Protein AF-A0A1W1CF07-F1 (afdb_monomer_lite)

Structure (mmCIF, N/CA/C/O backbone):
data_AF-A0A1W1CF07-F1
#
_entry.id   AF-A0A1W1CF07-F1
#
loop_
_atom_site.group_PDB
_atom_site.id
_atom_site.type_symbol
_atom_site.label_atom_id
_atom_site.label_alt_id
_atom_site.label_comp_id
_atom_site.label_asym_id
_atom_site.label_entity_id
_atom_site.label_seq_id
_atom_site.pdbx_PDB_ins_code
_atom_site.Cartn_x
_atom_site.Cartn_y
_atom_site.Cartn_z
_atom_site.occupancy
_atom_site.B_iso_or_equiv
_atom_site.auth_seq_id
_atom_site.auth_comp_id
_atom_site.auth_asym_id
_atom_site.auth_atom_id
_atom_site.pdbx_PDB_model_num
ATOM 1 N N . MET A 1 1 ? 7.808 -15.110 1.047 1.00 52.25 1 MET A N 1
ATOM 2 C CA . MET A 1 1 ? 6.477 -14.470 0.910 1.00 52.25 1 MET A CA 1
ATOM 3 C C . MET A 1 1 ? 6.436 -13.691 -0.398 1.00 52.25 1 MET A C 1
ATOM 5 O O . MET A 1 1 ? 7.408 -13.009 -0.702 1.00 52.25 1 MET A O 1
ATOM 9 N N . LYS A 1 2 ? 5.369 -13.830 -1.195 1.00 69.31 2 LYS A N 1
ATOM 10 C CA . LYS A 1 2 ? 5.199 -13.124 -2.478 1.00 69.31 2 LYS A CA 1
ATOM 11 C C . LYS A 1 2 ? 4.870 -11.649 -2.198 1.00 69.31 2 LYS A C 1
ATOM 13 O O . LYS A 1 2 ? 4.036 -11.379 -1.337 1.00 69.31 2 LYS A O 1
ATOM 18 N N . LYS A 1 3 ? 5.539 -10.702 -2.870 1.00 79.69 3 LYS A N 1
ATOM 19 C CA . LYS A 1 3 ? 5.169 -9.277 -2.784 1.00 79.69 3 LYS A CA 1
ATOM 20 C C . LYS A 1 3 ? 3.775 -9.099 -3.393 1.00 79.69 3 LYS A C 1
ATOM 22 O O . LYS A 1 3 ? 3.539 -9.612 -4.484 1.00 79.69 3 LYS A O 1
ATOM 27 N N . LYS A 1 4 ? 2.887 -8.392 -2.687 1.00 90.38 4 LYS A N 1
ATOM 28 C CA . LYS A 1 4 ? 1.560 -8.033 -3.203 1.00 90.38 4 LYS A CA 1
ATOM 29 C C . LYS A 1 4 ? 1.686 -7.038 -4.363 1.00 90.38 4 LYS A C 1
ATOM 31 O O . LYS A 1 4 ? 2.561 -6.170 -4.335 1.00 90.38 4 LYS A O 1
ATOM 36 N N . THR A 1 5 ? 0.813 -7.184 -5.347 1.00 96.12 5 THR A N 1
ATOM 37 C CA . THR A 1 5 ? 0.626 -6.293 -6.501 1.00 96.12 5 THR A CA 1
ATOM 38 C C . THR A 1 5 ? -0.040 -4.977 -6.098 1.00 96.12 5 THR A C 1
ATOM 40 O O . THR A 1 5 ? -0.521 -4.830 -4.971 1.00 96.12 5 THR A O 1
ATOM 43 N N . PHE A 1 6 ? -0.068 -4.006 -7.013 1.00 96.00 6 PHE A N 1
ATOM 44 C CA . PHE A 1 6 ? -0.766 -2.741 -6.791 1.00 96.00 6 PHE A CA 1
ATOM 45 C C . PHE A 1 6 ? -2.271 -2.972 -6.595 1.00 96.00 6 PHE A C 1
ATOM 47 O O . PHE A 1 6 ? -2.861 -2.434 -5.662 1.00 96.00 6 PHE A O 1
ATOM 54 N N . GLU A 1 7 ? -2.869 -3.831 -7.415 1.00 95.81 7 GLU A N 1
ATOM 55 C CA . GLU A 1 7 ? -4.293 -4.156 -7.415 1.00 95.81 7 GLU A CA 1
ATOM 56 C C . GLU A 1 7 ? -4.706 -4.846 -6.113 1.00 95.81 7 GLU A C 1
ATOM 58 O O . GLU A 1 7 ? -5.701 -4.463 -5.502 1.00 95.81 7 GLU A O 1
ATOM 63 N N . GLU A 1 8 ? -3.911 -5.809 -5.636 1.00 97.12 8 GLU A N 1
ATOM 64 C CA . GLU A 1 8 ? -4.150 -6.475 -4.348 1.00 97.12 8 GLU A CA 1
ATOM 65 C C . GLU A 1 8 ? -4.057 -5.493 -3.177 1.00 97.12 8 GLU A C 1
ATOM 67 O O . GLU A 1 8 ? -4.812 -5.599 -2.210 1.00 97.12 8 GLU A O 1
ATOM 72 N N . LYS A 1 9 ? -3.137 -4.524 -3.242 1.00 96.38 9 LYS A N 1
ATOM 73 C CA . LYS A 1 9 ? -3.045 -3.472 -2.227 1.00 96.38 9 LYS A CA 1
ATOM 74 C C . LYS A 1 9 ? -4.238 -2.535 -2.300 1.00 96.38 9 LYS A C 1
ATOM 76 O O . LYS A 1 9 ? -4.823 -2.244 -1.266 1.00 96.38 9 LYS A O 1
ATOM 81 N N . LEU A 1 10 ? -4.637 -2.103 -3.488 1.00 94.25 10 LEU A N 1
ATOM 82 C CA . LEU A 1 10 ? -5.792 -1.229 -3.652 1.00 94.25 10 LEU A CA 1
ATOM 83 C C . LEU A 1 10 ? -7.078 -1.896 -3.150 1.00 94.25 10 LEU A C 1
ATOM 85 O O . LEU A 1 10 ? -7.865 -1.249 -2.462 1.00 94.25 10 LEU A O 1
ATOM 89 N N . LEU A 1 11 ? -7.267 -3.185 -3.448 1.00 96.25 11 LEU A N 1
ATOM 90 C CA . LEU A 1 11 ? -8.392 -3.968 -2.941 1.00 96.25 11 LEU A CA 1
ATOM 91 C C . LEU A 1 11 ? -8.377 -4.022 -1.411 1.00 96.25 11 LEU A C 1
ATOM 93 O O . LEU A 1 11 ? -9.372 -3.683 -0.782 1.00 96.25 11 LEU A O 1
ATOM 97 N N . TYR A 1 12 ? -7.226 -4.332 -0.814 1.00 96.69 12 TYR A N 1
ATOM 98 C CA . TYR A 1 12 ? -7.100 -4.380 0.641 1.00 96.69 12 TYR A CA 1
ATOM 99 C C . TYR A 1 12 ? -7.373 -3.023 1.308 1.00 96.69 12 TYR A C 1
ATOM 101 O O . TYR A 1 12 ? -8.031 -2.950 2.339 1.00 96.69 12 TYR A O 1
ATOM 109 N N . SER A 1 13 ? -6.932 -1.917 0.703 1.00 94.44 13 SER A N 1
ATOM 110 C CA . SER A 1 13 ? -7.250 -0.574 1.204 1.00 94.44 13 SER A CA 1
ATOM 111 C C . SER A 1 13 ? -8.746 -0.257 1.156 1.00 94.44 13 SER A C 1
ATOM 113 O O . SER A 1 13 ? -9.225 0.445 2.042 1.00 94.44 13 SER A O 1
ATOM 115 N N . LYS A 1 14 ? -9.488 -0.774 0.166 1.00 94.38 14 LYS A N 1
ATOM 116 C CA . LYS A 1 14 ? -10.954 -0.652 0.128 1.00 94.38 14 LYS A CA 1
ATOM 117 C C . LYS A 1 14 ? -11.607 -1.456 1.246 1.00 94.38 14 LYS A C 1
ATOM 119 O O . LYS A 1 14 ? -12.433 -0.910 1.958 1.00 94.38 14 LYS A O 1
ATOM 124 N N . GLU A 1 15 ? -11.165 -2.692 1.468 1.00 96.44 15 GLU A N 1
ATOM 125 C CA . GLU A 1 15 ? -11.672 -3.524 2.568 1.00 96.44 15 GLU A CA 1
ATOM 126 C C . GLU A 1 15 ? -11.450 -2.866 3.941 1.00 96.44 15 GLU A C 1
ATOM 128 O O . GLU A 1 15 ? -12.315 -2.927 4.811 1.00 96.44 15 GLU A O 1
ATOM 133 N N . LEU A 1 16 ? -10.300 -2.216 4.150 1.00 95.88 16 LEU A N 1
ATOM 134 C CA . LEU A 1 16 ? -10.025 -1.463 5.379 1.00 95.88 16 LEU A CA 1
ATOM 135 C C . LEU A 1 16 ? -10.928 -0.230 5.513 1.00 95.88 16 LEU A C 1
ATOM 137 O O . LEU A 1 16 ? -11.386 0.068 6.613 1.00 95.88 16 LEU A O 1
ATOM 141 N N . LEU A 1 17 ? -11.212 0.467 4.409 1.00 93.06 17 LEU A N 1
ATOM 142 C CA . LEU A 1 17 ? -12.156 1.584 4.405 1.00 93.06 17 LEU A CA 1
ATOM 143 C C . LEU A 1 17 ? -13.574 1.115 4.750 1.00 93.06 17 LEU A C 1
ATOM 145 O O . LEU A 1 17 ? -14.235 1.755 5.561 1.00 93.06 17 LEU A O 1
ATOM 149 N N . ASP A 1 18 ? -14.012 -0.015 4.196 1.00 94.56 18 ASP A N 1
ATOM 150 C CA . ASP A 1 18 ? -15.328 -0.590 4.483 1.00 94.56 18 ASP A CA 1
ATOM 151 C C . ASP A 1 18 ? -15.471 -0.946 5.967 1.00 94.56 18 ASP A C 1
ATOM 153 O O . ASP A 1 18 ? -16.496 -0.646 6.575 1.00 94.56 18 ASP A O 1
ATOM 157 N N . LYS A 1 19 ? -14.414 -1.484 6.591 1.00 94.38 19 LYS A N 1
ATOM 158 C CA . LYS A 1 19 ? -14.385 -1.736 8.043 1.00 94.38 19 LYS A CA 1
ATOM 159 C C . LYS A 1 19 ? -14.483 -0.458 8.874 1.00 94.38 19 LYS A C 1
ATOM 161 O O . LYS A 1 19 ? -15.099 -0.480 9.929 1.00 94.38 19 LYS A O 1
ATOM 166 N N . LEU A 1 20 ? -13.907 0.657 8.417 1.00 92.81 20 LEU A N 1
ATOM 167 C CA . LEU A 1 20 ? -14.035 1.946 9.113 1.00 92.81 20 LEU A CA 1
ATOM 168 C C . LEU A 1 20 ? -15.461 2.509 9.078 1.00 92.81 20 LEU A C 1
ATOM 170 O O . LEU A 1 20 ? -15.773 3.387 9.878 1.00 92.81 20 LEU A O 1
ATOM 174 N N . MET A 1 21 ? -16.310 2.039 8.158 1.00 91.00 21 MET A N 1
ATOM 175 C CA . MET A 1 21 ? -17.721 2.430 8.089 1.00 91.00 21 MET A CA 1
ATOM 176 C C . MET A 1 21 ? -18.626 1.577 8.986 1.00 91.00 21 MET A C 1
ATOM 178 O O . MET A 1 21 ? -19.819 1.872 9.087 1.00 91.00 21 MET A O 1
ATOM 182 N N . ASP A 1 22 ? -18.089 0.529 9.613 1.00 93.56 22 ASP A N 1
ATOM 183 C CA . ASP A 1 22 ? -18.835 -0.300 10.552 1.00 93.56 22 ASP A CA 1
ATOM 184 C C . ASP A 1 22 ? -19.248 0.532 11.778 1.00 93.56 22 ASP A C 1
ATOM 186 O O . ASP A 1 22 ? -18.437 1.236 12.375 1.00 93.56 22 ASP A O 1
ATOM 190 N N . GLN A 1 23 ? -20.527 0.469 12.147 1.00 88.44 23 GLN A N 1
ATOM 191 C CA . GLN A 1 23 ? -21.077 1.222 13.276 1.00 88.44 23 GLN A CA 1
ATOM 192 C C . GLN A 1 23 ? -20.693 0.616 14.632 1.00 88.44 23 GLN A C 1
ATOM 194 O O . GLN A 1 23 ? -20.803 1.302 15.648 1.00 88.44 23 GLN A O 1
ATOM 199 N N . GLU A 1 24 ? -20.240 -0.639 14.656 1.00 95.50 24 GLU A N 1
ATOM 200 C CA . GLU A 1 24 ? -19.811 -1.337 15.873 1.00 95.50 24 GLU A CA 1
A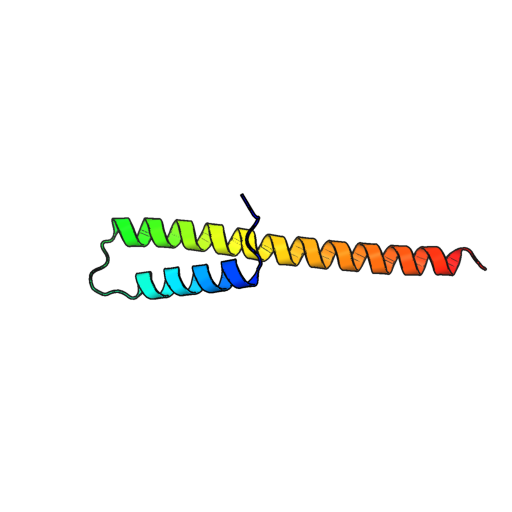TOM 201 C C . GLU A 1 24 ? -18.297 -1.234 16.126 1.00 95.50 24 GLU A C 1
ATOM 203 O O . GLU A 1 24 ? -17.811 -1.717 17.150 1.00 95.50 24 GLU A O 1
ATOM 208 N N . ILE A 1 25 ? -17.540 -0.578 15.235 1.00 95.19 25 ILE A N 1
ATOM 209 C CA . ILE A 1 25 ? -16.087 -0.448 15.374 1.00 95.19 25 ILE A CA 1
ATOM 210 C C . ILE A 1 25 ? -15.708 0.368 16.615 1.00 95.19 25 ILE A C 1
ATOM 212 O O . ILE A 1 25 ? -16.203 1.475 16.855 1.00 95.19 25 ILE A O 1
ATOM 216 N N . THR A 1 26 ? -14.767 -0.145 17.403 1.00 96.81 26 THR A N 1
ATOM 217 C CA . 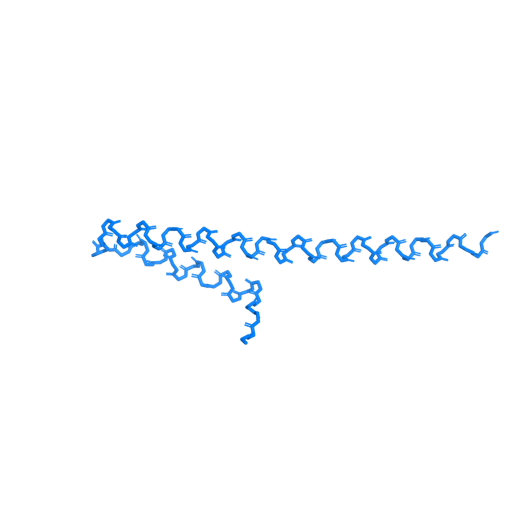THR A 1 26 ? -14.224 0.619 18.529 1.00 96.81 26 THR A CA 1
ATOM 218 C C . THR A 1 26 ? -13.232 1.684 18.054 1.00 96.81 26 THR A C 1
ATOM 220 O O . THR A 1 26 ? -12.608 1.574 16.998 1.00 96.81 26 THR A O 1
ATOM 223 N N . LEU A 1 27 ? -13.016 2.723 18.868 1.00 94.69 27 LEU A N 1
ATOM 224 C CA . LEU A 1 27 ? -12.013 3.754 18.574 1.00 94.69 27 LEU A CA 1
ATOM 225 C C . LEU A 1 27 ? -10.592 3.174 18.447 1.00 94.69 27 LEU A C 1
ATOM 227 O O . LEU A 1 27 ? -9.806 3.628 17.624 1.00 94.69 27 LEU A O 1
ATOM 231 N N . GLU A 1 28 ? -10.245 2.176 19.261 1.00 96.44 28 GLU A N 1
ATOM 232 C CA . GLU A 1 28 ? -8.919 1.557 19.194 1.00 96.44 28 GLU A CA 1
ATOM 233 C C . GLU A 1 28 ? -8.726 0.792 17.876 1.00 96.44 28 GLU A C 1
ATOM 235 O O . GLU A 1 28 ? -7.670 0.880 17.244 1.00 96.44 28 GLU A O 1
ATOM 240 N N . GLU A 1 29 ? -9.750 0.064 17.434 1.00 96.12 29 GLU A N 1
ATOM 241 C CA . GLU A 1 29 ? -9.725 -0.655 16.161 1.00 96.12 29 GLU A CA 1
ATOM 242 C C . GLU A 1 29 ? -9.706 0.298 14.970 1.00 96.12 29 GLU A C 1
ATOM 244 O O . GLU A 1 29 ? -8.959 0.059 14.018 1.00 96.12 29 GLU A O 1
ATOM 249 N N . SER A 1 30 ? -10.452 1.404 15.032 1.00 96.12 30 SER A N 1
ATOM 250 C CA . SER A 1 30 ? -10.476 2.390 13.950 1.00 96.12 30 SER A CA 1
ATOM 251 C C . SER A 1 30 ? -9.111 3.046 13.744 1.00 96.12 30 SER A C 1
ATOM 253 O O . SER A 1 30 ? -8.667 3.186 12.603 1.00 96.12 30 SER A O 1
ATOM 255 N N . VAL A 1 31 ? -8.378 3.346 14.822 1.00 96.38 31 VAL A N 1
ATOM 256 C CA . VAL A 1 31 ? -7.000 3.857 14.734 1.00 96.38 31 VAL A CA 1
ATOM 257 C C . VAL A 1 31 ? -6.066 2.823 14.099 1.00 96.38 31 VAL A C 1
ATOM 259 O O . VAL A 1 31 ? -5.321 3.163 13.179 1.00 96.38 31 VAL A O 1
ATOM 262 N N . LYS A 1 32 ? -6.137 1.552 14.517 1.00 97.12 32 LYS A N 1
ATOM 263 C CA . LYS A 1 32 ? -5.301 0.477 13.946 1.00 97.12 32 LYS A CA 1
ATOM 264 C C . LYS A 1 32 ? -5.568 0.272 12.453 1.00 97.12 32 LYS A C 1
ATOM 266 O O . LYS A 1 32 ? -4.627 0.211 11.663 1.00 97.12 32 LYS A O 1
ATOM 271 N N . ILE A 1 33 ? -6.841 0.204 12.059 1.00 97.38 33 ILE A N 1
ATOM 272 C CA . ILE A 1 33 ? -7.250 0.044 10.656 1.00 97.38 33 ILE A CA 1
ATOM 273 C C . ILE A 1 33 ? -6.796 1.244 9.822 1.00 97.38 33 ILE A C 1
ATOM 275 O O . ILE A 1 33 ? -6.311 1.071 8.703 1.00 97.38 33 ILE A O 1
ATOM 279 N N . TYR A 1 34 ? -6.904 2.455 10.367 1.00 94.62 34 TYR A N 1
ATOM 280 C CA . TYR A 1 34 ? -6.444 3.664 9.695 1.00 94.62 34 TYR A CA 1
ATOM 281 C C . TYR A 1 34 ? -4.928 3.648 9.447 1.00 94.62 34 TYR A C 1
ATOM 283 O O . TYR A 1 34 ? -4.483 3.880 8.319 1.00 94.62 34 TYR A O 1
ATOM 291 N N . GLU A 1 35 ? -4.123 3.323 10.462 1.00 96.44 35 GLU A N 1
ATOM 292 C CA . GLU A 1 35 ? -2.665 3.204 10.326 1.00 96.44 35 GLU A CA 1
ATOM 293 C C . GLU A 1 35 ? -2.268 2.137 9.299 1.00 96.44 35 GLU A C 1
ATOM 295 O O . GLU A 1 35 ? -1.396 2.365 8.449 1.00 96.44 35 GLU A O 1
ATOM 300 N N . GLU A 1 36 ? -2.935 0.985 9.337 1.00 96.81 36 GLU A N 1
ATOM 301 C CA . GLU A 1 36 ? -2.715 -0.096 8.383 1.00 96.81 36 GLU A CA 1
ATOM 302 C C . GLU A 1 36 ? -3.085 0.322 6.954 1.00 96.81 36 GLU A C 1
ATOM 304 O O . GLU A 1 36 ? -2.312 0.095 6.015 1.00 96.81 36 GLU A O 1
ATOM 309 N N . GLY A 1 37 ? -4.222 0.997 6.788 1.00 95.19 37 GLY A N 1
ATOM 310 C CA . GLY A 1 37 ? -4.686 1.525 5.510 1.00 95.19 37 GLY A CA 1
ATOM 311 C C . GLY A 1 37 ? -3.691 2.512 4.912 1.00 95.19 37 GLY A C 1
ATOM 312 O O . GLY A 1 37 ? -3.307 2.370 3.747 1.00 95.19 37 GLY A O 1
ATOM 313 N N . LEU A 1 38 ? -3.191 3.453 5.720 1.00 94.44 38 LEU A N 1
ATOM 314 C CA . LEU A 1 38 ? -2.160 4.406 5.303 1.00 94.44 38 LEU A CA 1
ATOM 315 C C . LEU A 1 38 ? -0.872 3.709 4.870 1.00 94.44 38 LEU A C 1
ATOM 317 O O . LEU A 1 38 ? -0.291 4.068 3.843 1.00 94.44 38 LEU A O 1
ATOM 321 N N . LYS A 1 39 ? -0.412 2.712 5.630 1.00 96.31 39 LYS A N 1
ATOM 322 C CA . LYS A 1 39 ? 0.778 1.935 5.266 1.00 96.31 39 LYS A CA 1
ATOM 323 C C . LYS A 1 39 ? 0.575 1.225 3.931 1.00 96.31 39 LYS A C 1
ATOM 325 O O . LYS A 1 39 ? 1.446 1.284 3.062 1.00 96.31 39 LYS A O 1
ATOM 330 N N . ASN A 1 40 ? -0.576 0.592 3.741 1.00 96.50 40 ASN A N 1
ATOM 331 C CA . ASN A 1 40 ? -0.863 -0.152 2.525 1.00 96.50 40 ASN A CA 1
ATOM 332 C C . ASN A 1 40 ? -0.968 0.759 1.286 1.00 96.50 40 ASN A C 1
ATOM 334 O O . ASN A 1 40 ? -0.423 0.411 0.237 1.00 96.50 40 ASN A O 1
ATOM 338 N N . ILE A 1 41 ? -1.567 1.949 1.424 1.00 94.44 41 ILE A N 1
ATOM 339 C CA . ILE A 1 41 ? -1.618 2.969 0.361 1.00 94.44 41 ILE A CA 1
ATOM 340 C C . ILE A 1 41 ? -0.212 3.457 0.004 1.00 94.44 41 ILE A C 1
ATOM 342 O O . ILE A 1 41 ? 0.120 3.526 -1.177 1.00 94.44 41 ILE A O 1
ATOM 346 N N . LYS A 1 42 ? 0.643 3.740 0.995 1.00 96.06 42 LYS A N 1
ATOM 347 C CA . LYS A 1 42 ? 2.041 4.142 0.746 1.00 96.06 42 LYS A CA 1
ATOM 348 C C . LYS A 1 42 ? 2.810 3.075 -0.027 1.00 96.06 42 LYS A C 1
ATOM 350 O O . LYS A 1 42 ? 3.556 3.381 -0.953 1.00 96.06 42 LYS A O 1
ATOM 355 N N . GLU A 1 43 ? 2.618 1.808 0.324 1.00 96.06 43 GLU A N 1
ATOM 356 C CA . GLU A 1 43 ? 3.247 0.709 -0.406 1.00 96.06 43 GLU A CA 1
ATOM 357 C C . GLU A 1 43 ? 2.702 0.581 -1.838 1.00 96.06 43 GLU A C 1
ATOM 359 O O . GLU A 1 43 ? 3.465 0.247 -2.740 1.00 96.06 43 GLU A O 1
ATOM 364 N N . ALA A 1 44 ? 1.418 0.873 -2.072 1.00 96.31 44 ALA A N 1
ATOM 365 C CA . ALA A 1 44 ? 0.834 0.908 -3.413 1.00 96.31 44 ALA A CA 1
ATOM 366 C C . ALA A 1 44 ? 1.387 2.074 -4.254 1.00 96.31 44 ALA A C 1
ATOM 368 O O . ALA A 1 44 ? 1.754 1.872 -5.409 1.00 96.31 44 ALA A O 1
ATOM 369 N N . GLN A 1 45 ? 1.518 3.267 -3.664 1.00 96.00 45 GLN A N 1
ATOM 370 C CA . GLN A 1 45 ? 2.132 4.437 -4.307 1.00 96.00 45 GLN A CA 1
ATOM 371 C C . GLN A 1 45 ? 3.566 4.143 -4.747 1.00 96.00 45 GLN A C 1
ATOM 373 O O . GLN A 1 45 ? 3.918 4.398 -5.896 1.00 96.00 45 GLN A O 1
ATOM 378 N N . LYS A 1 46 ? 4.357 3.496 -3.886 1.00 96.94 46 LYS A N 1
ATOM 379 C CA . LYS A 1 46 ? 5.727 3.099 -4.222 1.00 96.94 46 LYS A CA 1
ATOM 380 C C . LYS A 1 46 ? 5.802 2.181 -5.446 1.00 96.94 46 LYS A C 1
ATOM 382 O O . LYS A 1 46 ? 6.716 2.311 -6.250 1.00 96.94 46 LYS A O 1
ATOM 387 N N . LEU A 1 47 ? 4.841 1.268 -5.622 1.00 96.88 47 LEU A N 1
ATOM 388 C CA . LEU A 1 47 ? 4.801 0.409 -6.813 1.00 96.88 47 LEU A CA 1
ATOM 389 C C . LEU A 1 47 ? 4.583 1.218 -8.099 1.00 96.88 47 LEU A C 1
ATOM 391 O O . LEU A 1 47 ? 5.178 0.889 -9.125 1.00 96.88 47 LEU A O 1
ATOM 395 N N . ILE A 1 48 ? 3.762 2.271 -8.042 1.00 96.69 48 ILE A N 1
ATOM 396 C CA . ILE A 1 48 ? 3.555 3.187 -9.171 1.00 96.69 48 ILE A CA 1
ATOM 397 C C . ILE A 1 48 ? 4.832 3.982 -9.448 1.00 96.69 48 ILE A C 1
ATOM 399 O O . ILE A 1 48 ? 5.261 4.054 -10.598 1.00 96.69 48 ILE A O 1
ATOM 403 N N . GLU A 1 49 ? 5.458 4.548 -8.416 1.00 97.75 49 GLU A N 1
ATOM 404 C CA . GLU A 1 49 ? 6.706 5.312 -8.544 1.00 97.75 49 GLU A CA 1
ATOM 405 C C . GLU A 1 49 ? 7.827 4.462 -9.158 1.00 97.75 49 GLU A C 1
ATOM 407 O O . GLU A 1 49 ? 8.485 4.888 -10.109 1.00 97.75 49 GLU A O 1
ATOM 412 N N . ASP A 1 50 ? 7.991 3.225 -8.682 1.00 96.88 50 ASP A N 1
ATOM 413 C CA . ASP A 1 50 ? 8.963 2.270 -9.216 1.00 96.88 50 ASP A CA 1
ATOM 414 C C . ASP A 1 50 ? 8.671 1.941 -10.694 1.00 96.88 50 ASP A C 1
ATOM 416 O O . ASP A 1 50 ? 9.594 1.819 -11.503 1.00 96.88 50 ASP A O 1
ATOM 420 N N . ALA A 1 51 ? 7.395 1.800 -11.074 1.00 97.12 51 ALA A N 1
ATOM 421 C CA . ALA A 1 51 ? 7.000 1.553 -12.461 1.00 97.12 51 ALA A CA 1
ATOM 422 C C . ALA A 1 51 ? 7.288 2.763 -13.365 1.00 97.12 51 ALA A C 1
ATOM 424 O O . ALA A 1 51 ? 7.858 2.601 -14.444 1.00 97.12 51 ALA A O 1
ATOM 425 N N . GLN A 1 52 ? 6.968 3.974 -12.907 1.00 97.31 52 GLN A N 1
ATOM 426 C CA . GLN A 1 52 ? 7.277 5.216 -13.621 1.00 97.31 52 GLN A CA 1
ATOM 427 C C . GLN A 1 52 ? 8.783 5.405 -13.806 1.00 97.31 52 GLN A C 1
ATOM 429 O O . GLN A 1 52 ? 9.225 5.810 -14.880 1.00 97.31 52 GLN A O 1
ATOM 434 N N . LEU A 1 53 ? 9.583 5.092 -12.784 1.00 98.12 53 LEU A N 1
ATOM 435 C CA . LEU A 1 53 ? 11.038 5.158 -12.876 1.00 98.12 53 LEU A CA 1
ATOM 436 C C . LEU A 1 53 ? 11.574 4.195 -13.940 1.00 98.12 53 LEU A C 1
ATOM 438 O O . LEU A 1 53 ? 12.419 4.586 -14.741 1.00 98.12 53 LEU A O 1
ATOM 442 N N . LYS A 1 54 ? 11.060 2.961 -13.992 1.00 97.06 54 LYS A N 1
ATOM 443 C CA . LYS A 1 54 ? 11.447 1.986 -15.025 1.00 97.06 54 LYS A CA 1
ATOM 444 C C . LYS A 1 54 ? 11.116 2.471 -16.431 1.00 97.06 54 LYS A C 1
ATOM 446 O O . LYS A 1 54 ? 11.955 2.333 -17.311 1.00 97.06 54 LYS A O 1
ATOM 451 N N . ILE A 1 55 ? 9.935 3.057 -16.629 1.00 97.69 55 ILE A N 1
ATOM 452 C CA . ILE A 1 55 ? 9.543 3.634 -17.924 1.00 97.69 55 ILE A CA 1
ATOM 453 C C . ILE A 1 55 ? 10.538 4.722 -18.338 1.00 97.69 55 ILE A C 1
ATOM 455 O O . ILE A 1 55 ? 11.082 4.652 -19.433 1.00 97.69 55 ILE A O 1
ATOM 459 N N . LYS A 1 56 ? 10.864 5.656 -17.435 1.00 97.44 56 LYS A N 1
ATOM 460 C CA . LYS A 1 56 ? 11.839 6.727 -17.709 1.00 97.44 56 LYS A CA 1
ATOM 461 C C . LYS A 1 56 ? 13.228 6.199 -18.072 1.00 97.44 56 LYS A C 1
ATOM 463 O O . LYS A 1 56 ? 13.900 6.793 -18.909 1.00 97.44 56 LYS A O 1
ATOM 468 N N . ILE A 1 57 ? 13.674 5.117 -17.429 1.00 97.19 57 ILE A N 1
ATOM 469 C CA . ILE A 1 57 ? 14.958 4.476 -17.749 1.00 97.19 57 ILE A CA 1
ATOM 470 C C . ILE A 1 57 ? 14.912 3.895 -19.165 1.00 97.19 57 ILE A C 1
ATOM 472 O O . ILE A 1 57 ? 15.798 4.188 -19.955 1.00 97.19 57 ILE A O 1
ATOM 476 N N . ILE A 1 58 ? 13.850 3.161 -19.513 1.00 96.50 58 ILE A N 1
ATOM 477 C CA . ILE A 1 58 ? 13.680 2.584 -20.856 1.00 96.50 58 ILE A CA 1
ATOM 478 C C . ILE A 1 58 ? 13.647 3.683 -21.926 1.00 96.50 58 ILE A C 1
ATOM 480 O O . ILE A 1 58 ? 14.337 3.576 -22.934 1.00 96.50 58 ILE A O 1
ATOM 484 N N . GLU A 1 59 ? 12.882 4.754 -21.706 1.00 96.06 59 GLU A N 1
ATOM 485 C CA . GLU A 1 59 ? 12.813 5.894 -22.629 1.00 96.06 59 GLU A CA 1
ATOM 486 C C . GLU A 1 59 ? 14.186 6.543 -22.831 1.00 96.06 59 GLU A C 1
ATOM 488 O O . GLU A 1 59 ? 14.576 6.832 -23.963 1.00 96.06 59 GLU A O 1
ATOM 493 N N . LYS A 1 60 ? 14.943 6.739 -21.745 1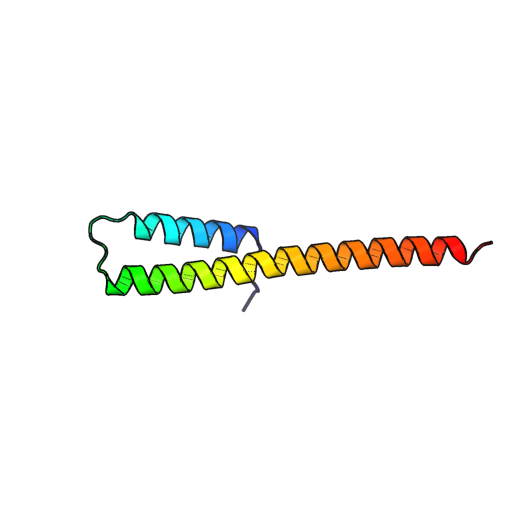.00 95.06 60 LYS A N 1
ATOM 494 C CA . LYS A 1 60 ? 16.300 7.284 -21.811 1.00 95.06 60 LYS A CA 1
ATOM 495 C C . LYS A 1 60 ? 17.246 6.362 -22.583 1.00 95.06 60 LYS A C 1
ATOM 497 O O . LYS A 1 60 ? 17.945 6.842 -23.470 1.00 95.06 60 LYS A O 1
ATOM 502 N N . ASP A 1 61 ? 17.233 5.066 -22.287 1.00 94.25 61 ASP A N 1
ATOM 503 C CA . ASP A 1 61 ? 18.095 4.080 -22.946 1.00 94.25 61 ASP A CA 1
ATOM 504 C C . ASP A 1 61 ? 17.797 4.001 -24.455 1.00 94.25 61 ASP A C 1
ATOM 506 O O . ASP A 1 61 ? 18.718 3.907 -25.270 1.00 94.25 61 ASP A O 1
ATOM 510 N N . MET A 1 62 ? 16.523 4.107 -24.854 1.00 91.50 62 MET A N 1
ATOM 511 C CA . MET A 1 62 ? 16.127 4.189 -26.267 1.00 91.50 62 MET A CA 1
ATOM 512 C C . MET A 1 62 ? 16.6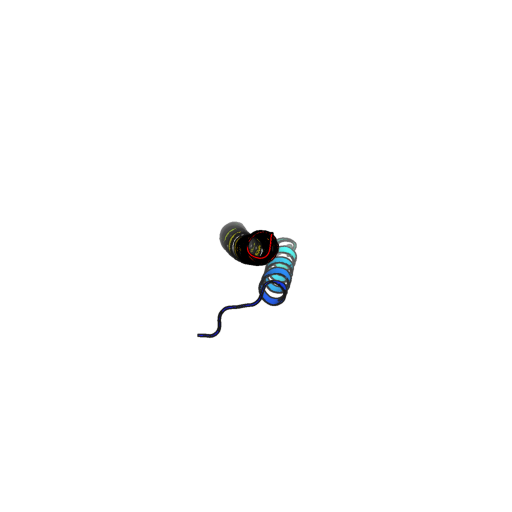65 5.453 -26.949 1.00 91.50 62 MET A C 1
ATOM 514 O O . MET A 1 62 ? 17.181 5.371 -28.064 1.00 91.50 62 MET A O 1
ATOM 518 N N . ILE A 1 63 ? 16.578 6.610 -26.286 1.00 89.38 63 ILE A N 1
ATOM 519 C CA . ILE A 1 63 ? 17.107 7.877 -26.812 1.00 89.38 63 ILE A CA 1
ATOM 520 C C . ILE A 1 63 ? 18.630 7.801 -26.976 1.00 89.38 63 ILE A C 1
ATOM 522 O O . ILE A 1 63 ? 19.151 8.192 -28.020 1.00 89.38 63 ILE A O 1
ATOM 526 N N . ASP A 1 64 ? 19.347 7.291 -25.977 1.00 86.75 64 ASP A N 1
ATOM 527 C CA 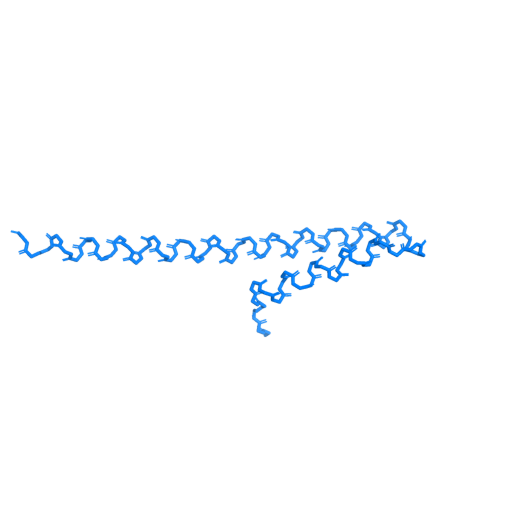. ASP A 1 64 ? 20.810 7.209 -26.008 1.00 86.75 64 ASP A CA 1
ATOM 528 C C . ASP A 1 64 ? 21.295 6.210 -27.079 1.00 86.75 64 ASP A C 1
ATOM 530 O O . ASP A 1 64 ? 22.259 6.489 -27.796 1.00 86.75 64 ASP A O 1
ATOM 534 N N . SER A 1 65 ? 20.562 5.109 -27.290 1.00 81.69 65 SER A N 1
ATOM 535 C CA . SER A 1 65 ? 20.832 4.158 -28.380 1.00 81.69 65 SER A CA 1
ATOM 536 C C . SER A 1 65 ? 20.683 4.808 -29.761 1.00 81.69 65 SER A C 1
ATOM 538 O O . SER A 1 65 ? 21.524 4.603 -30.627 1.00 81.69 65 SER A O 1
ATOM 540 N N . SER A 1 66 ? 19.665 5.654 -29.958 1.00 75.44 66 SER A N 1
ATOM 541 C CA . SER A 1 66 ? 19.430 6.334 -31.244 1.00 75.44 66 SER A CA 1
ATOM 542 C C . SER A 1 66 ? 20.442 7.434 -31.598 1.00 75.44 66 SER A C 1
ATOM 544 O O . SER A 1 66 ? 20.531 7.815 -32.758 1.00 75.44 66 SER A O 1
ATOM 546 N N . LYS A 1 67 ? 21.219 7.936 -30.628 1.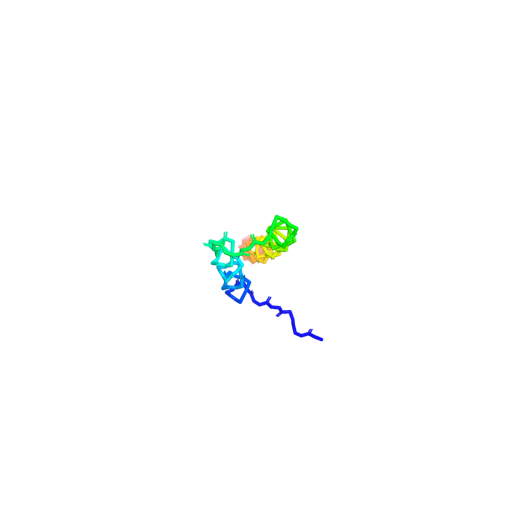00 69.88 67 LYS A N 1
ATOM 547 C CA . LYS A 1 67 ? 22.264 8.962 -30.840 1.00 69.88 67 LYS A CA 1
ATOM 548 C C . LYS A 1 67 ? 23.645 8.387 -31.156 1.00 69.88 67 LYS A C 1
ATOM 550 O O . LYS A 1 67 ? 24.576 9.150 -31.377 1.00 69.88 67 LYS A O 1
ATOM 555 N N . SER A 1 68 ? 23.797 7.065 -31.093 1.00 60.09 68 SER A N 1
ATOM 556 C CA . SER A 1 68 ? 25.086 6.387 -31.283 1.00 60.09 68 SER A CA 1
ATOM 557 C C . SER A 1 68 ? 25.401 6.095 -32.757 1.00 60.09 68 SER A C 1
ATOM 559 O O . SER A 1 68 ? 26.530 5.721 -33.065 1.00 60.09 68 SER A O 1
ATOM 561 N N . ASP A 1 69 ? 24.409 6.261 -33.639 1.00 58.72 69 ASP A N 1
ATOM 562 C CA . ASP A 1 69 ? 24.475 5.949 -35.073 1.00 58.72 69 ASP A CA 1
ATOM 563 C C . ASP A 1 69 ? 24.592 7.205 -35.979 1.00 58.72 69 ASP A C 1
ATOM 565 O O . ASP A 1 69 ? 24.633 7.062 -37.203 1.00 58.72 69 ASP A O 1
ATOM 569 N N . GLU A 1 70 ? 24.666 8.418 -35.404 1.00 51.72 70 GLU A N 1
ATOM 570 C CA . GLU A 1 70 ? 24.978 9.694 -36.095 1.00 51.72 70 GLU A CA 1
ATOM 571 C C . GLU A 1 70 ? 26.416 10.158 -35.814 1.00 51.72 70 GLU A C 1
ATOM 573 O O . GLU A 1 70 ? 27.081 10.614 -36.775 1.00 51.72 70 GLU A O 1
#

Sequence (70 aa):
MKKKTFEEKLLYSKELLDKLMDQEITLEESVKIYEEGLKNIKEAQKLIEDAQLKIKIIEKDMIDSSKSDE

pLDDT: mean 91.63, std 10.59, range [51.72, 98.12]

Foldseek 3Di:
DDDDALVRLVVVLVVLVVVLPDPPDDPVRNVVSVVVSVVSVVVSVVNVVVVVVVVVVVVVVVVVVVVVVD

InterPro domains:
  IPR003761 Exonuclease VII, small subunit [MF_00337] (5-65)
  IPR003761 Exonuclease VII, small subunit [PF02609] (6-57)
  IPR003761 Exonuclease VII, small subunit [TIGR01280] (5-60)
  IPR037004 Exonuclease VII, small subunit superfamily [G3DSA:1.10.287.1040] (1-70)
  IPR037004 Exonuclease VII, small subunit superfamily [SSF116842] (2-65)

Secondary structure (DSSP, 8-state):
-PPPPHHHHHHHHHHHHHHHT-TT--HHHHHHHHHHHHHHHHHHHHHHHHHHHHHHHHHHHHHHHHTS--

Organism: NCBI:txid652676

Radius of gyration: 19.46 Å; chains: 1; bounding box: 46×24×55 Å